Protein AF-A0A1I3Y0Q1-F1 (afdb_monomer_lite)

Sequence (145 aa):
MHRPIALALLASLSVAPALAQSPPASPPGPPGATSAATAEAMRTLREAEDGLREVLKRLEEGAITPSAATSRLRQALNEVERAMLRLPADSRRGAAWQTAAKEVSEAMAMVREEGADLASARAAAGEALATLPSLAGADAGTGGS

Secondary structure (DSSP, 8-state):
---PPP------------------------TT---HHHHHHHHHHHHHHHHHHHHHHHHHTT-S-HHHHHHHHHHHHHHHHHHHHHS-GGGGSSHHHHHHHHHHHHHHHHHHSTT--HHHHHHHHHHHHHHTHHHHHGGGS-S--

Radius of gyration: 27.87 Å; chains: 1; bounding box: 91×63×50 Å

Foldseek 3Di:
DDDDDDDDDDDDDDDDDDDPPDPPPPPPDPPPDPDPLQVVLVVQLVVLLVQLVVLLVCVVVVVDDLVVSLVSNLVSLVSNLVSLVSHDVVLCPDPLNVVLNVLSVVLNVLSPPDPRDSVVSSVSSVVSSVSSVVSVVVVVPPDDD

Structure (mmCIF, N/CA/C/O backbone):
data_AF-A0A1I3Y0Q1-F1
#
_entry.id   AF-A0A1I3Y0Q1-F1
#
loop_
_atom_site.group_PDB
_atom_site.id
_atom_site.type_symbol
_atom_site.label_atom_id
_atom_site.label_alt_id
_atom_site.label_comp_id
_atom_site.label_asym_id
_atom_site.label_entity_id
_atom_site.label_seq_id
_atom_site.pdbx_PDB_ins_code
_atom_site.Cartn_x
_atom_site.Cartn_y
_atom_site.Cartn_z
_atom_site.occupancy
_atom_site.B_iso_or_equiv
_atom_site.auth_seq_id
_atom_site.auth_comp_id
_atom_site.auth_asym_id
_atom_site.auth_atom_id
_atom_site.pdbx_PDB_model_num
ATOM 1 N N . MET A 1 1 ? 74.690 -41.833 -15.399 1.00 42.72 1 MET A N 1
ATOM 2 C CA . MET A 1 1 ? 74.209 -43.041 -16.113 1.00 42.72 1 MET A CA 1
ATOM 3 C C . MET A 1 1 ? 73.197 -43.760 -15.220 1.00 42.72 1 MET A C 1
ATOM 5 O O . MET A 1 1 ? 73.383 -43.689 -14.015 1.00 42.72 1 MET A O 1
ATOM 9 N N . HIS A 1 2 ? 72.183 -44.416 -15.816 1.00 39.72 2 HIS A N 1
ATOM 10 C CA . HIS A 1 2 ? 71.023 -45.139 -15.219 1.00 39.72 2 HIS A CA 1
ATOM 11 C C . HIS A 1 2 ? 69.789 -44.254 -14.927 1.00 39.72 2 HIS A C 1
ATOM 13 O O . HIS A 1 2 ? 69.728 -43.591 -13.904 1.00 39.72 2 HIS A O 1
ATOM 19 N N . ARG A 1 3 ? 68.936 -43.961 -15.924 1.00 41.81 3 ARG A N 1
ATOM 20 C CA . ARG A 1 3 ? 67.819 -44.739 -16.534 1.00 41.81 3 ARG A CA 1
ATOM 21 C C . ARG A 1 3 ? 66.600 -44.942 -15.602 1.00 41.81 3 ARG A C 1
ATOM 23 O O . ARG A 1 3 ? 66.741 -45.646 -14.608 1.00 41.81 3 ARG A O 1
ATOM 30 N N . PRO A 1 4 ? 65.419 -44.381 -15.949 1.00 49.50 4 PRO A N 1
ATOM 31 C CA . PRO A 1 4 ? 64.173 -44.547 -15.203 1.00 49.50 4 PRO A CA 1
ATOM 32 C C . PRO A 1 4 ? 63.454 -45.869 -15.515 1.00 49.50 4 PRO A C 1
ATOM 34 O O . PRO A 1 4 ? 63.545 -46.413 -16.617 1.00 49.50 4 PRO A O 1
ATOM 37 N N . ILE A 1 5 ? 62.734 -46.344 -14.498 1.00 52.44 5 ILE A N 1
ATOM 38 C CA . ILE A 1 5 ? 61.911 -47.554 -14.453 1.00 52.44 5 ILE A CA 1
ATOM 39 C C . ILE A 1 5 ? 60.679 -47.387 -15.347 1.00 52.44 5 ILE A C 1
ATOM 41 O O . ILE A 1 5 ? 59.936 -46.414 -15.233 1.00 52.44 5 ILE A O 1
ATOM 45 N N . ALA A 1 6 ? 60.471 -48.372 -16.216 1.00 46.69 6 ALA A N 1
ATOM 46 C CA . ALA A 1 6 ? 59.226 -48.599 -16.926 1.00 46.69 6 ALA A CA 1
ATOM 47 C C . ALA A 1 6 ? 58.226 -49.307 -16.003 1.00 46.69 6 ALA A C 1
ATOM 49 O O . ALA A 1 6 ? 58.581 -50.290 -15.354 1.00 46.69 6 ALA A O 1
ATOM 50 N N . LEU A 1 7 ? 56.969 -48.866 -16.006 1.00 44.00 7 LEU A N 1
ATOM 51 C CA . LEU A 1 7 ? 55.847 -49.721 -15.640 1.00 44.00 7 LEU A CA 1
ATOM 52 C C . LEU A 1 7 ? 54.603 -49.285 -16.412 1.00 44.00 7 LEU A C 1
ATOM 54 O O . LEU A 1 7 ? 54.133 -48.154 -16.319 1.00 44.00 7 LEU A O 1
ATOM 58 N N . ALA A 1 8 ? 54.156 -50.214 -17.247 1.00 44.81 8 ALA A N 1
ATOM 59 C CA . ALA A 1 8 ? 52.951 -50.173 -18.045 1.00 44.81 8 ALA A CA 1
ATOM 60 C C . ALA A 1 8 ? 51.706 -50.337 -17.167 1.00 44.81 8 ALA A C 1
ATOM 62 O O . ALA A 1 8 ? 51.760 -51.097 -16.205 1.00 44.81 8 ALA A O 1
ATOM 63 N N . LEU A 1 9 ? 50.569 -49.767 -17.579 1.00 44.62 9 LEU A N 1
ATOM 64 C CA . LEU A 1 9 ? 49.313 -50.521 -17.591 1.00 44.62 9 LEU A CA 1
ATOM 65 C C . LEU A 1 9 ? 48.245 -49.845 -18.460 1.00 44.62 9 LEU A C 1
ATOM 67 O O . LEU A 1 9 ? 47.938 -48.666 -18.310 1.00 44.62 9 LEU A O 1
ATOM 71 N N . LEU A 1 10 ? 47.696 -50.651 -19.367 1.00 42.31 10 LEU A N 1
ATOM 72 C CA . LEU A 1 10 ? 46.482 -50.422 -20.142 1.00 42.31 10 LEU A CA 1
ATOM 73 C C . LEU A 1 10 ? 45.234 -50.379 -19.248 1.00 42.31 10 LEU A C 1
ATOM 75 O O . LEU A 1 10 ? 45.146 -51.173 -18.317 1.00 42.31 10 LEU A O 1
ATOM 79 N N . ALA A 1 11 ? 44.241 -49.573 -19.633 1.00 46.16 11 ALA A N 1
ATOM 80 C CA . ALA A 1 11 ? 42.809 -49.924 -19.686 1.00 46.16 11 ALA A CA 1
ATOM 81 C C . ALA A 1 11 ? 42.018 -48.649 -20.044 1.00 46.16 11 ALA A C 1
ATOM 83 O O . ALA A 1 11 ? 42.019 -47.680 -19.298 1.00 46.16 11 ALA A O 1
ATOM 84 N N . SER A 1 12 ? 41.531 -48.514 -21.274 1.00 47.38 12 SER A N 1
ATOM 85 C CA . SER A 1 12 ? 40.211 -48.984 -21.726 1.00 47.38 12 SER A CA 1
ATOM 86 C C . SER A 1 12 ? 39.081 -47.969 -21.497 1.00 47.38 12 SER A C 1
ATOM 88 O O . SER A 1 12 ? 38.576 -47.808 -20.396 1.00 47.38 12 SER A O 1
ATOM 90 N N . LEU A 1 13 ? 38.625 -47.420 -22.628 1.00 44.66 13 LEU A N 1
ATOM 91 C CA . LEU A 1 13 ? 37.225 -47.447 -23.065 1.00 44.66 13 LEU A CA 1
ATOM 92 C C . LE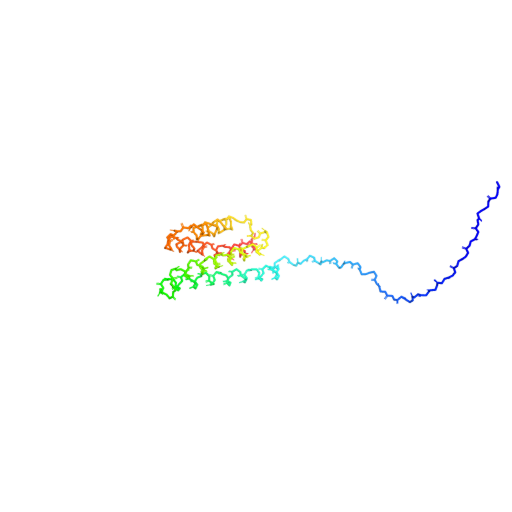U A 1 13 ? 36.195 -46.565 -22.321 1.00 44.66 13 LEU A C 1
ATOM 94 O O . LEU A 1 13 ? 35.595 -46.983 -21.336 1.00 44.66 13 LEU A O 1
ATOM 98 N N . SER A 1 14 ? 35.827 -45.432 -22.933 1.00 43.75 14 SER A N 1
ATOM 99 C CA . SER A 1 14 ? 34.412 -45.134 -23.225 1.00 43.75 14 SER A CA 1
ATOM 100 C C . SER A 1 14 ? 34.227 -44.014 -24.257 1.00 43.75 14 SER A C 1
ATOM 102 O O . SER A 1 14 ? 34.698 -42.894 -24.097 1.00 43.75 14 SER A O 1
ATOM 104 N N . VAL A 1 15 ? 33.561 -44.417 -25.340 1.00 47.41 15 VAL A N 1
ATOM 105 C CA . VAL A 1 15 ? 32.607 -43.726 -26.225 1.00 47.41 15 VAL A CA 1
ATOM 106 C C . VAL A 1 15 ? 32.288 -42.239 -25.93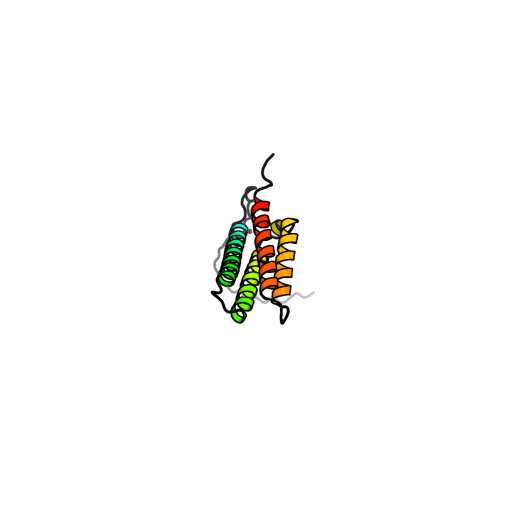9 1.00 47.41 15 VAL A C 1
ATOM 108 O O . VAL A 1 15 ? 31.900 -41.860 -24.841 1.00 47.41 15 VAL A O 1
ATOM 111 N N . ALA A 1 16 ? 32.407 -41.439 -27.011 1.00 41.69 16 ALA A N 1
ATOM 112 C CA . ALA A 1 16 ? 32.030 -40.025 -27.211 1.00 41.69 16 ALA A CA 1
ATOM 113 C C . ALA A 1 16 ? 30.486 -39.815 -27.273 1.00 41.69 16 ALA A C 1
ATOM 115 O O . ALA A 1 16 ? 29.769 -40.762 -26.962 1.00 41.69 16 ALA A O 1
ATOM 116 N N . PRO A 1 17 ? 29.899 -38.709 -27.802 1.00 53.09 17 PRO A N 1
ATOM 117 C CA . PRO A 1 17 ? 30.348 -37.325 -28.055 1.00 53.09 17 PRO A CA 1
ATOM 118 C C . PRO A 1 17 ? 29.350 -36.273 -27.490 1.00 53.09 17 PRO A C 1
ATOM 120 O O . PRO A 1 17 ? 28.155 -36.527 -27.450 1.00 53.09 17 PRO A O 1
ATOM 123 N N . ALA A 1 18 ? 29.762 -35.048 -27.152 1.00 40.62 18 ALA A N 1
ATOM 124 C CA . ALA A 1 18 ? 28.820 -33.915 -27.135 1.00 40.62 18 ALA A CA 1
ATOM 125 C C . ALA A 1 18 ? 29.568 -32.586 -27.053 1.00 40.62 18 ALA A C 1
ATOM 127 O O . ALA A 1 18 ? 30.033 -32.187 -25.994 1.00 40.62 18 ALA A O 1
ATOM 128 N N . LEU A 1 19 ? 29.695 -31.957 -28.220 1.00 42.12 19 LEU A N 1
ATOM 129 C CA . LEU A 1 19 ? 29.692 -30.516 -28.452 1.00 42.12 19 LEU A CA 1
ATOM 130 C C . LEU A 1 19 ? 30.151 -29.651 -27.271 1.00 42.12 19 LEU A C 1
ATOM 132 O O . LEU A 1 19 ? 29.403 -29.400 -26.328 1.00 42.12 19 LEU A O 1
ATOM 136 N N . ALA A 1 20 ? 31.348 -29.088 -27.426 1.00 46.25 20 ALA A N 1
ATOM 137 C CA . ALA A 1 20 ? 31.697 -27.801 -26.851 1.00 46.25 20 ALA A CA 1
ATOM 138 C C . ALA A 1 20 ? 30.615 -26.775 -27.235 1.00 46.25 20 ALA A C 1
ATOM 140 O O . ALA A 1 20 ? 30.681 -26.124 -28.276 1.00 46.25 20 ALA A O 1
ATOM 141 N N . GLN A 1 21 ? 29.570 -26.685 -26.418 1.00 45.00 21 GLN A N 1
ATOM 142 C CA . GLN A 1 21 ? 28.577 -25.636 -26.487 1.00 45.00 21 GLN A CA 1
ATOM 143 C C . GLN A 1 21 ? 29.167 -24.468 -25.707 1.00 45.00 21 GLN A C 1
ATOM 145 O O . GLN A 1 21 ? 29.028 -24.367 -24.490 1.00 45.00 21 GLN A O 1
ATOM 150 N N . SER A 1 22 ? 29.899 -23.614 -26.425 1.00 48.47 22 SER A N 1
ATOM 151 C CA . SER A 1 22 ? 30.133 -22.239 -25.994 1.00 48.47 22 SER A CA 1
ATOM 152 C C . SER A 1 22 ? 28.808 -21.678 -25.464 1.00 48.47 22 SER A C 1
ATOM 154 O O . SER A 1 22 ? 27.781 -21.901 -26.118 1.00 48.47 22 SER A O 1
ATOM 156 N N . PRO A 1 23 ? 28.783 -20.991 -24.304 1.00 54.75 23 PRO A N 1
ATOM 157 C CA . PRO A 1 23 ? 27.554 -20.366 -23.832 1.00 54.75 23 PRO A CA 1
ATOM 158 C C . P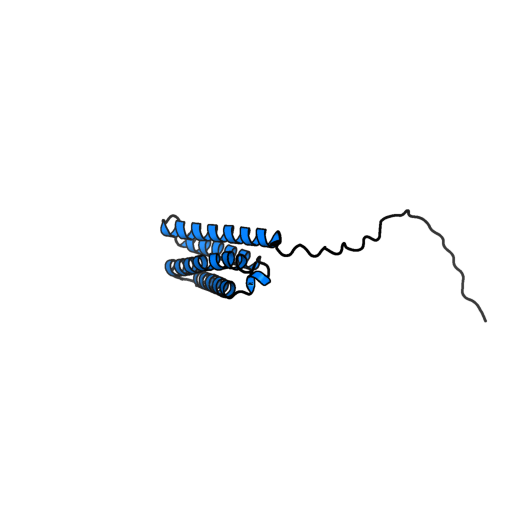RO A 1 23 ? 27.020 -19.489 -24.969 1.00 54.75 23 PRO A C 1
ATOM 160 O O . PRO A 1 23 ? 27.821 -18.769 -25.579 1.00 54.75 23 PRO A O 1
ATOM 163 N N . PRO A 1 24 ? 25.724 -19.562 -25.328 1.00 47.00 24 PRO A N 1
ATOM 164 C CA . PRO A 1 24 ? 25.205 -18.659 -26.332 1.00 47.00 24 PRO A CA 1
ATOM 165 C C . PRO A 1 24 ? 25.434 -17.250 -25.796 1.00 47.00 24 PRO A C 1
ATOM 167 O O . PRO A 1 24 ? 24.948 -16.895 -24.723 1.00 47.00 24 PRO A O 1
ATOM 170 N N . ALA A 1 25 ? 26.234 -16.472 -26.524 1.00 50.53 25 ALA A N 1
ATOM 171 C CA . ALA A 1 25 ? 26.247 -15.035 -26.372 1.00 50.53 25 ALA A CA 1
ATOM 172 C C . ALA A 1 25 ? 24.790 -14.593 -26.521 1.00 50.53 25 ALA A C 1
ATOM 174 O O . ALA A 1 25 ? 24.222 -14.691 -27.610 1.00 50.53 25 ALA A O 1
ATOM 175 N N . SER A 1 26 ? 24.163 -14.217 -25.405 1.00 50.50 26 SER A N 1
ATOM 176 C CA . SER A 1 26 ? 22.819 -13.661 -25.422 1.00 50.50 26 SER A CA 1
ATOM 177 C C . SER A 1 26 ? 22.822 -12.514 -26.431 1.00 50.50 26 SER A C 1
ATOM 179 O O . SER A 1 26 ? 23.666 -11.619 -26.308 1.00 50.50 26 SER A O 1
ATOM 181 N N . PRO A 1 27 ? 21.950 -12.534 -27.453 1.00 54.50 27 PRO A N 1
ATOM 182 C CA . PRO A 1 27 ? 21.869 -11.417 -28.373 1.00 54.50 27 PRO A CA 1
ATOM 183 C C . PRO A 1 27 ? 21.512 -10.157 -27.572 1.00 54.50 27 PRO A C 1
ATOM 185 O O . PRO A 1 27 ? 20.734 -10.250 -26.615 1.00 54.50 27 PRO A O 1
ATOM 188 N N . PRO A 1 28 ? 22.056 -8.981 -27.927 1.00 49.97 28 PRO A N 1
ATOM 189 C CA . PRO A 1 28 ? 21.555 -7.731 -27.381 1.00 49.97 28 PRO A CA 1
ATOM 190 C C . PRO A 1 28 ? 20.076 -7.641 -27.769 1.00 49.97 28 PRO A C 1
ATOM 192 O O . PRO A 1 28 ? 19.735 -7.585 -28.950 1.00 49.97 28 PRO A O 1
ATOM 195 N N . GLY A 1 29 ? 19.190 -7.738 -26.776 1.00 46.88 29 GLY A N 1
ATOM 196 C CA . GLY A 1 29 ? 17.753 -7.613 -26.992 1.00 46.88 29 GLY A CA 1
ATOM 197 C C . GLY A 1 29 ? 17.421 -6.249 -27.611 1.00 46.88 29 GLY A C 1
ATOM 198 O O . GLY A 1 29 ? 18.156 -5.284 -27.386 1.00 46.88 29 GLY A O 1
ATOM 199 N N . PRO A 1 30 ? 16.338 -6.148 -28.401 1.00 45.78 30 PRO A N 1
ATOM 200 C CA . PRO A 1 30 ? 15.934 -4.886 -29.004 1.00 45.78 30 PRO A CA 1
ATOM 201 C C . PRO A 1 30 ? 15.699 -3.817 -27.919 1.00 45.78 30 PRO A C 1
ATOM 203 O O . PRO A 1 30 ? 15.137 -4.132 -26.862 1.00 45.78 30 PRO A O 1
ATOM 206 N N . PRO A 1 31 ? 16.104 -2.556 -28.160 1.00 45.50 31 PRO A N 1
ATOM 207 C CA . PRO A 1 31 ? 15.831 -1.456 -27.245 1.00 45.50 31 PRO A CA 1
ATOM 208 C C . PRO A 1 31 ? 14.314 -1.244 -27.194 1.00 45.50 31 PRO A C 1
ATOM 210 O O . PRO A 1 31 ? 13.710 -0.816 -28.173 1.00 45.50 31 PRO A O 1
ATOM 213 N N . GLY A 1 32 ? 13.689 -1.618 -26.077 1.00 49.12 32 GLY A N 1
ATOM 214 C CA . GLY A 1 32 ? 12.243 -1.472 -25.869 1.00 49.12 32 GLY A CA 1
ATOM 215 C C . GLY A 1 32 ? 11.541 -2.671 -25.229 1.00 49.12 32 GLY A C 1
ATOM 216 O O . GLY A 1 32 ? 10.367 -2.568 -24.891 1.00 49.12 32 GLY A O 1
ATOM 217 N N . ALA A 1 33 ? 12.220 -3.803 -25.018 1.00 47.59 33 ALA A N 1
ATOM 218 C CA . ALA A 1 33 ? 11.635 -4.905 -24.261 1.00 47.59 33 ALA A CA 1
ATOM 219 C C . ALA A 1 33 ? 11.807 -4.660 -22.755 1.00 47.59 33 ALA A C 1
ATOM 221 O O . ALA A 1 33 ? 12.835 -5.016 -22.176 1.00 47.59 33 ALA A O 1
ATOM 222 N N . THR A 1 34 ? 10.792 -4.086 -22.105 1.00 57.69 34 THR A N 1
ATOM 223 C CA . THR A 1 34 ? 10.588 -4.282 -20.664 1.00 57.69 34 THR A CA 1
ATOM 224 C C . THR A 1 34 ? 10.701 -5.786 -20.411 1.00 57.69 34 THR A C 1
ATOM 226 O O . THR A 1 34 ? 9.879 -6.563 -20.898 1.00 57.69 34 THR A O 1
ATOM 229 N N . SER A 1 35 ? 11.787 -6.216 -19.760 1.00 67.56 35 SER A N 1
ATOM 230 C CA . SER A 1 35 ? 12.089 -7.641 -19.586 1.00 67.56 35 SER A CA 1
ATOM 231 C C . SER A 1 35 ? 10.893 -8.347 -18.944 1.00 67.56 35 SER A C 1
ATOM 233 O O . SER A 1 35 ? 10.208 -7.749 -18.113 1.00 67.56 35 SER A O 1
ATOM 235 N N . ALA A 1 36 ? 10.631 -9.611 -19.290 1.00 75.38 36 ALA A N 1
ATOM 236 C CA . ALA A 1 36 ? 9.522 -10.376 -18.705 1.00 75.38 36 ALA A CA 1
ATOM 237 C C . ALA A 1 36 ? 9.545 -10.336 -17.161 1.00 75.38 36 ALA A C 1
ATOM 239 O O . ALA A 1 36 ? 8.499 -10.238 -16.525 1.00 75.38 36 ALA A O 1
ATOM 240 N N . ALA A 1 37 ? 10.746 -10.288 -16.572 1.00 74.50 37 ALA A N 1
ATOM 241 C CA . ALA A 1 37 ? 10.955 -10.091 -15.139 1.00 74.50 37 ALA A CA 1
ATOM 242 C C . ALA A 1 37 ? 10.441 -8.731 -14.626 1.00 74.50 37 ALA A C 1
ATOM 244 O O . ALA A 1 37 ? 9.840 -8.655 -13.559 1.00 74.50 37 ALA A O 1
ATOM 245 N N . THR A 1 38 ? 10.634 -7.654 -15.389 1.00 78.00 38 THR A N 1
ATOM 246 C CA . THR A 1 38 ? 10.124 -6.319 -15.054 1.00 78.00 38 THR A CA 1
ATOM 247 C C . THR A 1 38 ? 8.602 -6.269 -15.167 1.00 78.00 38 THR A C 1
ATOM 249 O O . THR A 1 38 ? 7.944 -5.716 -14.290 1.00 78.00 38 THR A O 1
ATOM 252 N N . ALA A 1 39 ? 8.022 -6.887 -16.201 1.00 81.19 39 ALA A N 1
ATOM 253 C CA . ALA A 1 39 ? 6.569 -6.973 -16.354 1.00 81.19 39 ALA A CA 1
ATOM 254 C C . ALA A 1 39 ? 5.917 -7.767 -15.206 1.00 81.19 39 ALA A C 1
ATOM 256 O O . ALA A 1 39 ? 4.896 -7.344 -14.662 1.00 81.19 39 ALA A O 1
ATOM 257 N N . GLU A 1 40 ? 6.530 -8.877 -14.788 1.00 83.88 40 GLU A N 1
ATOM 258 C CA . GLU A 1 40 ? 6.083 -9.672 -13.641 1.00 83.88 40 GLU A CA 1
ATOM 259 C C . GLU A 1 40 ? 6.237 -8.917 -12.310 1.00 83.88 40 GLU A C 1
ATOM 261 O O . GLU A 1 40 ? 5.325 -8.935 -11.480 1.00 83.88 40 GLU A O 1
ATOM 266 N N . ALA A 1 41 ? 7.337 -8.183 -12.117 1.00 84.44 41 ALA A N 1
ATOM 267 C CA . ALA A 1 41 ? 7.533 -7.339 -10.938 1.00 84.44 41 ALA A CA 1
ATOM 268 C C . ALA A 1 41 ? 6.488 -6.210 -10.864 1.00 84.44 41 ALA A C 1
ATOM 270 O O . ALA A 1 41 ? 5.882 -5.997 -9.817 1.00 84.44 41 ALA A O 1
ATOM 271 N N . MET A 1 42 ? 6.200 -5.550 -11.990 1.00 83.50 42 MET A N 1
ATOM 272 C CA . MET A 1 42 ? 5.154 -4.526 -12.102 1.00 83.50 42 MET A CA 1
ATOM 273 C C . MET A 1 42 ? 3.743 -5.081 -11.893 1.00 83.50 42 MET A C 1
ATOM 275 O O . MET A 1 42 ? 2.851 -4.364 -11.436 1.00 83.50 42 MET A O 1
ATOM 279 N N . ARG A 1 43 ? 3.506 -6.344 -12.257 1.00 87.25 43 ARG A N 1
ATOM 280 C CA . ARG A 1 43 ? 2.254 -7.037 -11.948 1.00 87.25 43 ARG A CA 1
ATOM 281 C C . ARG A 1 43 ? 2.151 -7.332 -10.453 1.00 87.25 43 ARG A C 1
ATOM 283 O O . ARG A 1 43 ? 1.139 -6.992 -9.856 1.00 87.25 43 ARG A O 1
ATOM 290 N N . THR A 1 44 ? 3.208 -7.890 -9.866 1.00 87.88 44 THR A N 1
ATOM 291 C CA . THR A 1 44 ? 3.277 -8.184 -8.425 1.00 87.88 44 THR A CA 1
ATOM 292 C C . THR A 1 44 ? 3.031 -6.917 -7.604 1.00 87.88 44 THR A C 1
ATOM 294 O O . THR A 1 44 ? 2.314 -6.951 -6.610 1.00 87.88 44 THR A O 1
ATOM 297 N N . LEU A 1 45 ? 3.599 -5.783 -8.030 1.00 88.94 45 LEU A N 1
ATOM 298 C CA . LEU A 1 45 ? 3.399 -4.496 -7.368 1.00 88.94 45 LEU A CA 1
ATOM 299 C C . LEU A 1 45 ? 1.937 -4.050 -7.418 1.00 88.94 45 LEU A C 1
ATOM 301 O O . LEU A 1 45 ? 1.381 -3.712 -6.380 1.00 88.94 45 LEU A O 1
ATOM 305 N N . ARG A 1 46 ? 1.287 -4.147 -8.581 1.00 89.50 46 ARG A N 1
ATOM 306 C CA . ARG A 1 46 ? -0.146 -3.843 -8.717 1.00 89.50 46 ARG A CA 1
ATOM 307 C C . ARG A 1 46 ? -1.035 -4.751 -7.870 1.00 89.50 46 ARG A C 1
ATOM 309 O O . ARG A 1 46 ? -2.005 -4.280 -7.292 1.00 89.50 46 ARG A O 1
ATOM 316 N N . GLU A 1 47 ? -0.710 -6.038 -7.781 1.00 90.94 47 GLU A N 1
ATOM 317 C CA . GLU A 1 47 ? -1.439 -6.985 -6.928 1.00 90.94 47 GLU A CA 1
ATOM 318 C C . GLU A 1 47 ? -1.288 -6.620 -5.437 1.00 90.94 47 GLU A C 1
ATOM 320 O O . GLU A 1 47 ? -2.268 -6.645 -4.693 1.00 90.94 47 GLU A O 1
ATOM 325 N N . ALA A 1 48 ? -0.094 -6.202 -5.006 1.00 91.62 48 ALA A N 1
ATOM 326 C CA . ALA A 1 48 ? 0.141 -5.739 -3.639 1.00 91.62 48 ALA A CA 1
ATOM 327 C C . ALA A 1 48 ? -0.549 -4.393 -3.331 1.00 91.62 48 ALA A C 1
ATOM 329 O O . ALA A 1 48 ? -1.106 -4.217 -2.246 1.00 91.62 48 ALA A O 1
ATOM 330 N N . GLU A 1 49 ? -0.547 -3.457 -4.285 1.00 92.00 49 GLU A N 1
ATOM 331 C CA . GLU A 1 49 ? -1.277 -2.183 -4.206 1.00 92.00 49 GLU A CA 1
ATOM 332 C C . GLU A 1 49 ? -2.784 -2.405 -4.034 1.00 92.00 49 GLU A C 1
ATOM 334 O O . GLU A 1 49 ? -3.408 -1.799 -3.160 1.00 92.00 49 GLU A O 1
ATOM 339 N N . ASP A 1 50 ? -3.367 -3.295 -4.841 1.00 92.62 50 ASP A N 1
ATOM 340 C CA . ASP A 1 50 ? -4.786 -3.642 -4.764 1.00 92.62 50 ASP A CA 1
ATOM 341 C C . ASP A 1 50 ? -5.129 -4.276 -3.408 1.00 92.62 50 ASP A C 1
ATOM 343 O O . ASP A 1 50 ? -6.087 -3.868 -2.747 1.00 92.62 50 ASP A O 1
ATOM 347 N N . GLY A 1 51 ? -4.270 -5.178 -2.921 1.00 92.94 51 GLY A N 1
ATOM 348 C CA . GLY A 1 51 ? -4.390 -5.763 -1.587 1.00 92.94 51 GLY A CA 1
ATOM 349 C C . GLY A 1 51 ? -4.371 -4.716 -0.467 1.00 92.94 51 GLY A C 1
ATOM 350 O O . GLY A 1 51 ? -5.208 -4.761 0.439 1.00 92.94 51 GLY A O 1
ATOM 351 N N . LEU A 1 52 ? -3.462 -3.737 -0.533 1.00 93.44 52 LEU A N 1
ATOM 352 C CA . LEU A 1 52 ? -3.416 -2.628 0.424 1.00 93.44 52 LEU A CA 1
ATOM 353 C C . LEU A 1 52 ? -4.686 -1.773 0.361 1.00 93.44 52 LEU A C 1
ATOM 355 O O . LEU A 1 52 ? -5.256 -1.435 1.401 1.00 93.44 52 LEU A O 1
ATOM 359 N N . ARG A 1 53 ? -5.169 -1.469 -0.846 1.00 94.19 53 ARG A N 1
ATOM 360 C CA . ARG A 1 53 ? -6.394 -0.694 -1.061 1.00 94.19 53 ARG A CA 1
ATOM 361 C C . ARG A 1 53 ? -7.625 -1.381 -0.478 1.00 94.19 53 ARG A C 1
ATOM 363 O O . ARG A 1 53 ? -8.425 -0.729 0.190 1.00 94.19 53 ARG A O 1
ATOM 370 N N . GLU A 1 54 ? -7.761 -2.684 -0.690 1.00 94.38 54 GLU A N 1
ATOM 371 C CA . GLU A 1 54 ? -8.863 -3.484 -0.151 1.00 94.38 54 GLU A CA 1
ATOM 372 C C . GLU A 1 54 ? -8.829 -3.519 1.386 1.00 94.38 54 GLU A C 1
ATOM 374 O O . GLU A 1 54 ? -9.867 -3.394 2.038 1.00 94.38 54 GLU A O 1
ATOM 379 N N . VAL A 1 55 ? -7.642 -3.624 1.997 1.00 93.50 55 VAL A N 1
ATOM 380 C CA . VAL A 1 55 ? -7.499 -3.542 3.461 1.00 93.50 55 VAL A CA 1
ATOM 381 C C . VAL A 1 55 ? -7.942 -2.176 3.986 1.00 93.50 55 VAL A C 1
ATOM 383 O O . VAL A 1 55 ? -8.705 -2.119 4.953 1.00 93.50 55 VAL A O 1
ATOM 386 N N . LEU A 1 56 ? -7.505 -1.086 3.348 1.00 93.00 56 LEU A N 1
ATOM 387 C CA . LEU A 1 56 ? -7.899 0.274 3.724 1.00 93.00 56 LEU A CA 1
ATOM 388 C C . LEU A 1 56 ? -9.408 0.485 3.583 1.00 93.00 56 LEU A C 1
ATOM 390 O O . LEU A 1 56 ? -10.033 1.021 4.500 1.00 93.00 56 LEU A O 1
ATOM 394 N N . LYS A 1 57 ? -10.004 0.008 2.489 1.00 93.94 57 LYS A N 1
ATOM 395 C CA . LYS A 1 57 ? -11.446 0.093 2.251 1.00 93.94 57 LYS A CA 1
ATOM 396 C C . LYS A 1 57 ? -12.237 -0.662 3.320 1.00 93.94 57 LYS A C 1
ATOM 398 O O . LYS A 1 57 ? -13.100 -0.077 3.969 1.00 93.94 57 LYS A O 1
ATOM 403 N N . ARG A 1 58 ? -11.884 -1.922 3.596 1.00 92.88 58 ARG A N 1
ATOM 404 C CA . ARG A 1 58 ? -12.547 -2.723 4.642 1.00 92.88 58 ARG A CA 1
ATOM 405 C C . ARG A 1 58 ? -12.425 -2.099 6.025 1.00 92.88 58 ARG A C 1
ATOM 407 O O . ARG A 1 58 ? -13.308 -2.287 6.860 1.00 92.88 58 ARG A O 1
ATOM 414 N N . LEU A 1 59 ? -11.339 -1.370 6.274 1.00 90.50 59 LEU A N 1
ATOM 415 C CA . LEU A 1 59 ? -11.172 -0.603 7.499 1.00 90.50 59 LEU A CA 1
ATOM 416 C C . LEU A 1 59 ? -12.122 0.611 7.568 1.00 90.50 59 LEU A C 1
ATOM 418 O O . LEU A 1 59 ? -12.589 0.918 8.657 1.00 90.50 59 LEU A O 1
ATOM 422 N N . GLU A 1 60 ? -12.440 1.282 6.451 1.00 89.88 60 GLU A N 1
ATOM 423 C CA . GLU A 1 60 ? -13.446 2.379 6.417 1.00 89.88 60 GLU A CA 1
ATOM 424 C C . GLU A 1 60 ? -14.842 1.851 6.655 1.00 89.88 60 GLU A C 1
ATOM 426 O O . GLU A 1 60 ? -15.622 2.436 7.397 1.00 89.88 60 GLU A O 1
ATOM 431 N N . GLU A 1 61 ? -15.137 0.718 6.029 1.00 91.81 61 GLU A N 1
ATOM 432 C CA . GLU A 1 61 ? -16.425 0.045 6.128 1.00 91.81 61 GLU A CA 1
ATOM 433 C C . GLU A 1 61 ? -16.642 -0.581 7.518 1.00 91.81 61 GLU A C 1
ATOM 435 O O . GLU A 1 61 ? -17.721 -1.097 7.796 1.00 91.81 61 GLU A O 1
ATOM 440 N N . GLY A 1 62 ? -15.626 -0.577 8.393 1.00 88.69 62 GLY A N 1
ATOM 441 C CA . GLY A 1 62 ? -15.679 -1.235 9.700 1.00 88.69 62 GLY A CA 1
ATOM 442 C C . GLY A 1 62 ? -15.796 -2.762 9.603 1.00 88.69 62 GLY A C 1
ATOM 443 O O . GLY A 1 62 ? -16.168 -3.421 10.571 1.00 88.69 62 GLY A O 1
ATOM 444 N N . ALA A 1 63 ? -15.471 -3.342 8.444 1.00 91.31 63 ALA A N 1
ATOM 445 C CA . ALA A 1 63 ? -15.588 -4.772 8.160 1.00 91.31 63 ALA A CA 1
ATOM 446 C C . ALA A 1 63 ? -14.481 -5.617 8.822 1.00 91.31 63 ALA A C 1
ATOM 448 O O . ALA A 1 63 ? -14.512 -6.849 8.770 1.00 91.31 63 ALA A O 1
ATOM 449 N N . ILE A 1 64 ? -13.480 -4.971 9.426 1.00 90.12 64 ILE A N 1
ATOM 450 C CA . ILE A 1 64 ? -12.392 -5.606 10.171 1.00 90.12 64 ILE A CA 1
ATOM 451 C C . ILE A 1 64 ? -12.242 -4.969 11.549 1.00 90.12 64 ILE A C 1
ATOM 453 O O . ILE A 1 64 ? -12.309 -3.753 11.703 1.00 90.12 64 ILE A O 1
ATOM 457 N N . THR A 1 65 ? -12.013 -5.806 12.560 1.00 86.44 65 THR A N 1
ATOM 458 C CA . THR A 1 65 ? -11.756 -5.337 13.925 1.00 86.44 65 THR A CA 1
ATOM 459 C C . THR A 1 65 ? -10.405 -4.618 13.999 1.00 86.44 65 THR A C 1
ATOM 461 O O . THR A 1 65 ? -9.493 -4.973 13.249 1.00 86.44 65 THR A O 1
ATOM 464 N N . PRO A 1 66 ? -10.217 -3.660 14.923 1.00 79.31 66 PRO A N 1
ATOM 465 C CA . PRO A 1 66 ? -8.974 -2.891 15.026 1.00 79.31 66 PRO A CA 1
ATOM 466 C C . PRO A 1 66 ? -7.732 -3.774 15.234 1.00 79.31 66 PRO A C 1
ATOM 468 O O . PRO A 1 66 ? -6.715 -3.574 14.576 1.00 79.31 66 PRO A O 1
ATOM 471 N N . SER A 1 67 ? -7.824 -4.829 16.052 1.00 79.12 67 SER A N 1
ATOM 472 C CA . SER A 1 67 ? -6.712 -5.774 16.255 1.00 79.12 67 SER A CA 1
ATOM 473 C C . SER A 1 67 ? -6.354 -6.565 14.987 1.00 79.12 67 SER A C 1
ATOM 475 O O . SER A 1 67 ? -5.180 -6.834 14.723 1.00 79.12 67 SER A O 1
ATOM 477 N N . ALA A 1 68 ? -7.351 -6.928 14.172 1.00 87.81 68 ALA A N 1
ATOM 478 C CA . ALA A 1 68 ? -7.117 -7.581 12.886 1.00 87.81 68 ALA A CA 1
ATOM 479 C C . ALA A 1 68 ? -6.632 -6.584 11.821 1.00 87.81 68 ALA A C 1
ATOM 481 O O . ALA A 1 68 ? -5.843 -6.957 10.952 1.00 87.81 68 ALA A O 1
ATOM 482 N N . ALA A 1 69 ? -7.072 -5.327 11.900 1.00 87.50 69 ALA A N 1
ATOM 483 C CA . ALA A 1 69 ? -6.732 -4.268 10.964 1.00 87.50 69 ALA A CA 1
ATOM 484 C C . ALA A 1 69 ? -5.242 -3.944 10.981 1.00 87.50 69 ALA A C 1
ATOM 486 O O . ALA A 1 69 ? -4.628 -3.967 9.921 1.00 87.50 69 ALA A O 1
ATOM 487 N N . THR A 1 70 ? -4.635 -3.751 12.155 1.00 88.00 70 THR A N 1
ATOM 488 C CA . THR A 1 70 ? -3.187 -3.495 12.253 1.00 88.00 70 THR A CA 1
ATOM 489 C C . THR A 1 70 ? -2.379 -4.642 11.646 1.00 88.00 70 THR A C 1
ATOM 491 O O . THR A 1 70 ? -1.451 -4.418 10.873 1.00 88.00 70 THR A O 1
ATOM 494 N N . SER A 1 71 ? -2.776 -5.891 11.916 1.00 90.06 71 SER A N 1
ATOM 495 C CA . SER A 1 71 ? -2.110 -7.075 11.355 1.00 90.06 71 SER A CA 1
ATOM 496 C C . SER A 1 71 ? -2.248 -7.158 9.830 1.00 90.06 71 SER A C 1
ATOM 498 O O . SER A 1 71 ? -1.260 -7.405 9.137 1.00 90.06 71 SER A O 1
ATOM 500 N N . ARG A 1 72 ? -3.457 -6.916 9.301 1.00 91.81 72 ARG A N 1
ATOM 501 C CA . ARG A 1 72 ? -3.755 -6.889 7.858 1.00 91.81 72 ARG A CA 1
ATOM 502 C C . ARG A 1 72 ? -2.998 -5.766 7.152 1.00 91.81 72 ARG A C 1
ATOM 504 O O . ARG A 1 72 ? -2.411 -6.001 6.102 1.00 91.81 72 ARG A O 1
ATOM 511 N N . LEU A 1 73 ? -2.977 -4.578 7.749 1.00 91.50 73 LEU A N 1
ATOM 512 C CA . LEU A 1 73 ? -2.292 -3.403 7.222 1.00 91.50 73 LEU A CA 1
ATOM 513 C C . LEU A 1 73 ? -0.783 -3.635 7.169 1.00 91.50 73 LEU A C 1
ATOM 515 O O . LEU A 1 73 ? -0.156 -3.416 6.136 1.00 91.50 73 LEU A O 1
ATOM 519 N N . ARG A 1 74 ? -0.215 -4.187 8.247 1.00 91.50 74 ARG A N 1
ATOM 520 C CA . ARG A 1 74 ? 1.195 -4.584 8.296 1.00 91.50 74 ARG A CA 1
ATOM 521 C C . ARG A 1 74 ? 1.532 -5.582 7.197 1.00 91.50 74 ARG A C 1
ATOM 523 O O . ARG A 1 74 ? 2.579 -5.463 6.568 1.00 91.50 74 ARG A O 1
ATOM 530 N N . GLN A 1 75 ? 0.684 -6.587 6.993 1.00 93.44 75 GLN A N 1
ATOM 531 C CA . GLN A 1 75 ? 0.901 -7.595 5.961 1.00 93.44 75 GLN A CA 1
ATOM 532 C C . GLN A 1 75 ? 0.885 -6.965 4.566 1.00 93.44 75 GLN A C 1
ATOM 534 O O . GLN A 1 75 ? 1.842 -7.157 3.824 1.00 93.44 75 GLN A O 1
ATOM 539 N N . ALA A 1 76 ? -0.135 -6.166 4.246 1.00 93.94 76 ALA A N 1
ATOM 540 C CA . ALA A 1 76 ? -0.259 -5.523 2.942 1.00 93.94 76 ALA A CA 1
ATOM 541 C C . ALA A 1 76 ? 0.913 -4.572 2.637 1.00 93.94 76 ALA A C 1
ATOM 543 O O . ALA A 1 76 ? 1.489 -4.640 1.555 1.00 93.94 76 ALA A O 1
ATOM 544 N N . LEU A 1 77 ? 1.343 -3.756 3.607 1.00 93.19 77 LEU A N 1
ATOM 545 C CA . LEU A 1 77 ? 2.516 -2.886 3.444 1.00 93.19 77 LEU A CA 1
ATOM 546 C C . LEU A 1 77 ? 3.811 -3.680 3.203 1.00 93.19 77 LEU A C 1
ATOM 548 O O . LEU A 1 77 ? 4.622 -3.287 2.369 1.00 93.19 77 LEU A O 1
ATOM 552 N N . ASN A 1 78 ? 3.994 -4.824 3.875 1.00 94.12 78 ASN A N 1
ATOM 553 C CA . ASN A 1 78 ? 5.139 -5.702 3.608 1.00 94.12 78 ASN A CA 1
ATOM 554 C C . ASN A 1 78 ? 5.089 -6.310 2.198 1.00 94.12 78 ASN A C 1
ATOM 556 O O . ASN A 1 78 ? 6.137 -6.519 1.589 1.00 94.12 78 ASN A O 1
ATOM 560 N N . GLU A 1 79 ? 3.903 -6.634 1.677 1.00 94.31 79 GLU A N 1
ATOM 561 C CA . GLU A 1 79 ? 3.774 -7.136 0.303 1.00 94.31 79 GLU A CA 1
ATOM 562 C C . GLU A 1 79 ? 4.119 -6.053 -0.719 1.00 94.31 79 GLU A C 1
ATOM 564 O O . GLU A 1 79 ? 4.866 -6.329 -1.659 1.00 94.31 79 GLU A O 1
ATOM 569 N N . VAL A 1 80 ? 3.669 -4.816 -0.484 1.00 92.50 80 VAL A N 1
ATOM 570 C CA . VAL A 1 80 ? 4.029 -3.652 -1.305 1.00 92.50 80 VAL A CA 1
ATOM 571 C C . VAL A 1 80 ? 5.539 -3.436 -1.296 1.00 92.50 80 VAL A C 1
ATOM 573 O O . VAL A 1 80 ? 6.145 -3.376 -2.363 1.00 92.50 80 VAL A O 1
ATOM 576 N N . GLU A 1 81 ? 6.179 -3.400 -0.123 1.00 92.06 81 GLU A N 1
ATOM 577 C CA . GLU A 1 81 ? 7.636 -3.238 -0.031 1.00 92.06 81 GLU A CA 1
ATOM 578 C C . GLU A 1 81 ? 8.374 -4.352 -0.790 1.00 92.06 81 GLU A C 1
ATOM 580 O O . GLU A 1 81 ? 9.264 -4.087 -1.601 1.00 92.06 81 GLU A O 1
ATOM 585 N N . ARG A 1 82 ? 7.985 -5.616 -0.584 1.00 91.12 82 ARG A N 1
ATOM 586 C CA . ARG A 1 82 ? 8.592 -6.756 -1.287 1.00 91.12 82 ARG A CA 1
ATOM 587 C C . ARG A 1 82 ? 8.429 -6.647 -2.797 1.00 91.12 82 ARG A C 1
ATOM 589 O O . ARG A 1 82 ? 9.363 -6.971 -3.531 1.00 91.12 82 ARG A O 1
ATOM 596 N N . ALA A 1 83 ? 7.271 -6.197 -3.267 1.00 90.00 83 ALA A N 1
ATOM 597 C CA . ALA A 1 83 ? 7.025 -5.990 -4.683 1.00 90.00 83 ALA A CA 1
ATOM 598 C C . ALA A 1 83 ? 7.856 -4.825 -5.245 1.00 90.00 83 ALA A C 1
ATOM 600 O O . ALA A 1 83 ? 8.446 -4.957 -6.317 1.00 90.00 83 ALA A O 1
ATOM 601 N N . MET A 1 84 ? 8.009 -3.733 -4.491 1.00 88.31 84 MET A N 1
ATOM 602 C CA . MET A 1 84 ? 8.901 -2.628 -4.851 1.00 88.31 84 MET A CA 1
ATOM 603 C C . MET A 1 84 ? 10.365 -3.072 -4.945 1.00 88.31 84 MET A C 1
ATOM 605 O O . MET A 1 84 ? 11.087 -2.639 -5.842 1.00 88.31 84 MET A O 1
ATOM 609 N N . LEU A 1 85 ? 10.819 -3.955 -4.052 1.00 87.81 85 LEU A N 1
ATOM 610 C CA . LEU A 1 85 ? 12.183 -4.496 -4.063 1.00 87.81 85 LEU A CA 1
ATOM 611 C C . LEU A 1 85 ? 12.433 -5.490 -5.205 1.00 87.81 85 LEU A C 1
ATOM 613 O O . LEU A 1 85 ? 13.584 -5.674 -5.605 1.00 87.81 85 LEU A O 1
ATOM 617 N N . ARG A 1 86 ? 11.374 -6.109 -5.744 1.00 86.75 86 ARG A N 1
ATOM 618 C CA . ARG A 1 86 ? 11.443 -6.977 -6.930 1.00 86.75 86 ARG A CA 1
ATOM 619 C C . ARG A 1 86 ? 11.666 -6.205 -8.227 1.00 86.75 86 ARG A C 1
ATOM 621 O O . ARG A 1 86 ? 12.088 -6.811 -9.210 1.00 86.75 86 ARG A O 1
ATOM 628 N N . LEU A 1 87 ? 11.412 -4.897 -8.244 1.00 83.19 87 LEU A N 1
ATOM 629 C CA . LEU A 1 87 ? 11.697 -4.075 -9.414 1.00 83.19 87 LEU A CA 1
ATOM 630 C C . LEU A 1 87 ? 13.209 -4.021 -9.703 1.00 83.19 87 LEU A C 1
ATOM 632 O O . LEU A 1 87 ? 14.039 -3.977 -8.779 1.00 83.19 87 LEU A O 1
ATOM 636 N N . PRO A 1 88 ? 13.598 -3.988 -10.990 1.00 80.06 88 PRO A N 1
ATOM 637 C CA . PRO A 1 88 ? 14.999 -3.869 -11.371 1.00 80.06 88 PRO A CA 1
ATOM 638 C C . PRO A 1 88 ? 15.602 -2.575 -10.814 1.00 80.06 88 PRO A C 1
ATOM 640 O O . PRO A 1 88 ? 14.912 -1.579 -10.609 1.00 80.06 88 PRO A O 1
ATOM 643 N N . ALA A 1 89 ? 16.908 -2.592 -10.537 1.00 79.12 89 ALA A N 1
ATOM 644 C CA . ALA A 1 89 ? 17.596 -1.471 -9.893 1.00 79.12 89 ALA A CA 1
ATOM 645 C C . ALA A 1 89 ? 17.475 -0.156 -10.684 1.00 79.12 89 ALA A C 1
ATOM 647 O O . ALA A 1 89 ? 17.423 0.909 -10.076 1.00 79.12 89 ALA A O 1
ATOM 648 N N . ASP A 1 90 ? 17.384 -0.222 -12.014 1.00 74.75 90 ASP A N 1
ATOM 649 C CA . ASP A 1 90 ? 17.192 0.952 -12.869 1.00 74.75 90 ASP A CA 1
ATOM 650 C C . ASP A 1 90 ? 15.851 1.659 -12.607 1.00 74.75 90 ASP A C 1
ATOM 652 O O . ASP A 1 90 ? 15.834 2.881 -12.467 1.00 74.75 90 ASP A O 1
ATOM 656 N N . SER A 1 91 ? 14.759 0.913 -12.387 1.00 74.56 91 SER A N 1
ATOM 657 C CA . SER A 1 91 ? 13.453 1.476 -11.992 1.00 74.56 91 SER A CA 1
ATOM 658 C C . SER A 1 91 ? 13.461 2.080 -10.581 1.00 74.56 91 SER A C 1
ATOM 660 O O . SER A 1 91 ? 12.561 2.837 -10.224 1.00 74.56 91 SER A O 1
ATOM 662 N N . ARG A 1 92 ? 14.486 1.778 -9.771 1.00 78.75 92 ARG A N 1
ATOM 663 C CA . ARG A 1 92 ? 14.634 2.254 -8.387 1.00 78.75 92 ARG A CA 1
ATOM 664 C C . ARG A 1 92 ? 15.490 3.518 -8.243 1.00 78.75 92 ARG A C 1
ATOM 666 O O . ARG A 1 92 ? 15.762 3.947 -7.128 1.00 78.75 92 ARG A O 1
ATOM 673 N N . ARG A 1 93 ? 15.943 4.134 -9.343 1.00 72.44 93 ARG A N 1
ATOM 674 C CA . ARG A 1 93 ? 16.808 5.334 -9.283 1.00 72.44 93 ARG A CA 1
ATOM 675 C C . ARG A 1 93 ? 16.054 6.667 -9.270 1.00 72.44 93 ARG A C 1
ATOM 677 O O . ARG A 1 93 ? 16.636 7.678 -8.886 1.00 72.44 93 ARG A O 1
ATOM 684 N N . GLY A 1 94 ? 14.785 6.689 -9.675 1.00 80.81 94 GLY A N 1
ATOM 685 C CA . GLY A 1 94 ? 14.007 7.925 -9.810 1.00 80.81 94 GLY A CA 1
ATOM 686 C C . GLY A 1 94 ? 13.595 8.553 -8.475 1.00 80.81 94 GLY A C 1
ATOM 687 O O . GLY A 1 94 ? 13.373 7.849 -7.491 1.00 80.81 94 GLY A O 1
ATOM 688 N N . ALA A 1 95 ? 13.419 9.880 -8.460 1.00 84.00 95 ALA A N 1
ATOM 689 C CA . ALA A 1 95 ? 12.889 10.606 -7.299 1.00 84.00 95 ALA A CA 1
ATOM 690 C C . ALA A 1 95 ? 11.513 10.068 -6.869 1.00 84.00 95 ALA A C 1
ATOM 692 O O . ALA A 1 95 ? 11.282 9.870 -5.683 1.00 84.00 95 ALA A O 1
ATOM 693 N 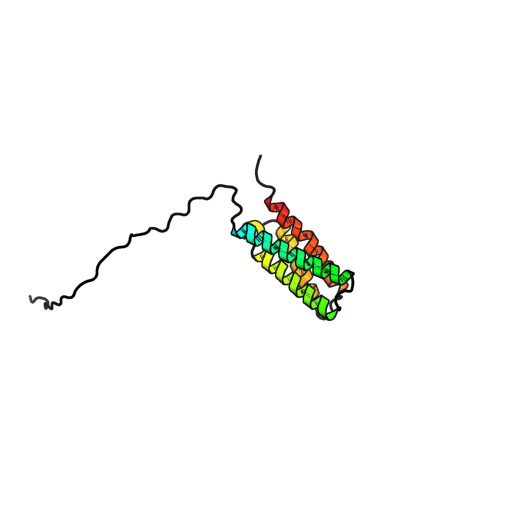N . ALA A 1 96 ? 10.654 9.718 -7.835 1.00 84.38 96 ALA A N 1
ATOM 694 C CA . ALA A 1 96 ? 9.367 9.073 -7.571 1.00 84.38 96 ALA A CA 1
ATOM 695 C C . ALA A 1 96 ? 9.514 7.768 -6.768 1.00 84.38 96 ALA A C 1
ATOM 697 O O . ALA A 1 96 ? 8.704 7.498 -5.885 1.00 84.38 96 ALA A O 1
ATOM 698 N N . TRP A 1 97 ? 10.570 6.984 -7.027 1.00 85.50 97 TRP A N 1
ATOM 699 C CA . TRP A 1 97 ? 10.833 5.762 -6.270 1.00 85.50 97 TRP A CA 1
ATOM 700 C C . TRP A 1 97 ? 11.348 6.026 -4.872 1.00 85.50 97 TRP A C 1
ATOM 702 O O . TRP A 1 97 ? 10.890 5.385 -3.932 1.00 85.50 97 TRP A O 1
ATOM 712 N N . GLN A 1 98 ? 12.241 6.999 -4.718 1.00 87.44 98 GLN A N 1
ATOM 713 C CA . GLN A 1 98 ? 12.727 7.391 -3.399 1.00 87.44 98 GLN A CA 1
ATOM 714 C C . GLN A 1 98 ? 11.582 7.905 -2.520 1.00 87.44 98 GLN A C 1
ATOM 716 O O . GLN A 1 98 ? 11.493 7.511 -1.361 1.00 87.44 98 GLN A O 1
ATOM 721 N N . THR A 1 99 ? 10.675 8.712 -3.082 1.00 90.06 99 THR A N 1
ATOM 722 C CA . THR A 1 99 ? 9.461 9.163 -2.393 1.00 90.06 99 THR A CA 1
ATOM 723 C C . THR A 1 99 ? 8.586 7.979 -2.006 1.00 90.06 99 THR A C 1
ATOM 725 O O . THR A 1 99 ? 8.328 7.793 -0.826 1.00 90.06 99 THR A O 1
ATOM 728 N N . ALA A 1 100 ? 8.197 7.124 -2.954 1.00 88.19 100 ALA A N 1
ATOM 729 C CA . ALA A 1 100 ? 7.329 5.992 -2.642 1.00 88.19 100 ALA A CA 1
ATOM 730 C C . ALA A 1 100 ? 7.941 5.040 -1.597 1.00 88.19 100 ALA A C 1
ATOM 732 O O . ALA A 1 100 ? 7.256 4.590 -0.683 1.00 88.19 100 ALA A O 1
ATOM 733 N N . ALA A 1 101 ? 9.247 4.766 -1.685 1.00 89.56 101 ALA A N 1
ATOM 734 C CA . ALA A 1 101 ? 9.941 3.914 -0.724 1.00 89.56 101 ALA A CA 1
ATOM 735 C C . ALA A 1 101 ? 9.981 4.544 0.675 1.00 89.56 101 ALA A C 1
ATOM 737 O O . ALA A 1 101 ? 9.824 3.832 1.669 1.00 89.56 101 ALA A O 1
ATOM 738 N N . LYS A 1 102 ? 10.161 5.868 0.754 1.00 92.19 102 LYS A N 1
ATOM 739 C CA . LYS A 1 102 ? 10.105 6.627 2.006 1.00 92.19 102 LYS A CA 1
ATOM 740 C C . LYS A 1 102 ? 8.716 6.521 2.642 1.00 92.19 102 LYS A C 1
ATOM 742 O O . LYS A 1 102 ? 8.626 6.064 3.776 1.00 92.19 102 LYS A O 1
ATOM 747 N N . GLU A 1 103 ? 7.660 6.824 1.891 1.00 93.00 103 GLU A N 1
ATOM 748 C CA . GLU A 1 103 ? 6.282 6.809 2.402 1.00 93.00 103 GLU A CA 1
ATOM 749 C C . GLU A 1 103 ? 5.850 5.404 2.858 1.00 93.00 103 GLU A C 1
ATOM 751 O O . GLU A 1 103 ? 5.283 5.237 3.938 1.00 93.00 103 GLU A O 1
ATOM 756 N N . VAL A 1 104 ? 6.180 4.355 2.089 1.00 91.94 104 VAL A N 1
ATOM 757 C CA . VAL A 1 104 ? 5.925 2.957 2.491 1.00 91.94 104 VAL A CA 1
ATOM 758 C C . VAL A 1 104 ? 6.686 2.601 3.773 1.00 91.94 104 VAL A C 1
ATOM 760 O O . VAL A 1 104 ? 6.130 1.949 4.661 1.00 91.94 104 VAL A O 1
ATOM 763 N N . SER A 1 105 ? 7.938 3.050 3.904 1.00 91.62 105 SER A N 1
ATOM 764 C CA . SER A 1 105 ? 8.753 2.813 5.102 1.00 91.62 105 SER A CA 1
ATOM 765 C C . SER A 1 105 ? 8.190 3.533 6.331 1.00 91.62 105 SER A C 1
ATOM 767 O O . SER A 1 105 ? 8.129 2.942 7.409 1.00 91.62 105 SER A O 1
ATOM 769 N N . GLU A 1 106 ? 7.741 4.780 6.181 1.00 91.69 106 GLU A N 1
ATOM 770 C CA . GLU A 1 106 ? 7.114 5.568 7.249 1.00 91.69 106 GLU A CA 1
ATOM 771 C C . GLU A 1 106 ? 5.779 4.958 7.685 1.00 91.69 106 GLU A C 1
ATOM 773 O O . GLU A 1 106 ? 5.540 4.785 8.883 1.00 91.69 106 GLU A O 1
ATOM 778 N N . ALA A 1 107 ? 4.948 4.528 6.733 1.00 92.44 107 ALA A N 1
ATOM 779 C CA . ALA A 1 107 ? 3.713 3.809 7.025 1.00 92.44 107 ALA A CA 1
ATOM 780 C C . ALA A 1 107 ? 3.981 2.511 7.800 1.00 92.44 107 ALA A C 1
ATOM 782 O O . ALA A 1 107 ? 3.286 2.194 8.767 1.00 92.44 107 ALA A O 1
ATOM 783 N N . MET A 1 108 ? 5.024 1.764 7.432 1.00 90.19 108 MET A N 1
ATOM 784 C CA . MET A 1 108 ? 5.420 0.571 8.177 1.00 90.19 108 MET A CA 1
ATOM 785 C C . MET A 1 108 ? 5.966 0.877 9.568 1.00 90.19 108 MET A C 1
ATOM 787 O O . MET A 1 108 ? 5.698 0.101 10.487 1.00 90.19 108 MET A O 1
ATOM 791 N N . ALA A 1 109 ? 6.726 1.959 9.736 1.00 91.06 109 ALA A N 1
ATOM 792 C CA . ALA A 1 109 ? 7.200 2.393 11.044 1.00 91.06 109 ALA A CA 1
ATOM 793 C C . ALA A 1 109 ? 6.011 2.718 11.959 1.00 91.06 109 ALA A C 1
ATOM 795 O O . ALA A 1 109 ? 5.928 2.171 13.056 1.00 91.06 109 ALA A O 1
ATOM 796 N N . MET A 1 110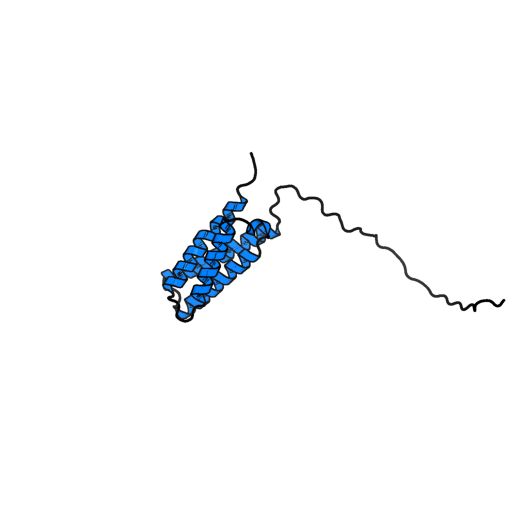 ? 5.028 3.472 11.454 1.00 89.06 110 MET A N 1
ATOM 797 C CA . MET A 1 110 ? 3.780 3.764 12.168 1.00 89.06 110 MET A CA 1
ATOM 798 C C . MET A 1 110 ? 3.018 2.499 12.567 1.00 89.06 110 MET A C 1
ATOM 800 O O . MET A 1 110 ? 2.524 2.406 13.678 1.00 89.06 110 MET A O 1
ATOM 804 N N . VAL A 1 111 ? 2.931 1.494 11.694 1.00 88.25 111 VAL A N 1
ATOM 805 C CA . VAL A 1 111 ? 2.219 0.241 12.010 1.00 88.25 111 VAL A CA 1
ATOM 806 C C . VAL A 1 111 ? 2.979 -0.642 13.013 1.00 88.25 111 VAL A C 1
ATOM 808 O O . VAL A 1 111 ? 2.374 -1.503 13.656 1.00 88.25 111 VAL A O 1
ATOM 811 N N . ARG A 1 112 ? 4.303 -0.481 13.132 1.00 84.50 112 ARG A N 1
ATOM 812 C CA . ARG A 1 112 ? 5.138 -1.224 14.094 1.00 84.50 112 ARG A CA 1
ATOM 813 C C . ARG A 1 112 ? 5.161 -0.591 15.481 1.00 84.50 112 ARG A C 1
ATOM 815 O O . ARG A 1 112 ? 5.418 -1.321 16.434 1.00 84.50 112 ARG A O 1
ATOM 822 N N . GLU A 1 113 ? 4.927 0.713 15.578 1.00 84.56 113 GLU A N 1
ATOM 823 C CA . GLU A 1 113 ? 4.839 1.427 16.851 1.00 84.56 113 GLU A CA 1
ATOM 824 C C . GLU A 1 113 ? 3.732 0.811 17.722 1.00 84.56 113 GLU A C 1
ATOM 826 O O . GLU A 1 113 ? 2.563 0.703 17.337 1.00 84.56 113 GLU A O 1
ATOM 831 N N . GLU A 1 114 ? 4.117 0.350 18.908 1.00 66.56 114 GLU A N 1
ATOM 832 C CA . GLU A 1 114 ? 3.194 -0.271 19.849 1.00 66.56 114 GLU A CA 1
ATOM 833 C C . GLU A 1 114 ? 2.275 0.811 20.437 1.00 66.56 114 GLU A C 1
ATOM 835 O O . GLU A 1 114 ? 2.738 1.783 21.027 1.00 66.56 114 GLU A O 1
ATOM 840 N N . GLY A 1 115 ? 0.961 0.669 20.239 1.00 65.12 115 GLY A N 1
ATOM 841 C CA . GLY A 1 115 ? -0.013 1.703 20.609 1.00 65.12 115 GLY A CA 1
ATOM 842 C C . GLY A 1 115 ? -0.239 2.781 19.544 1.00 65.12 115 GLY A C 1
ATOM 843 O O . GLY A 1 115 ? -0.918 3.766 19.833 1.00 65.12 115 GLY A O 1
ATOM 844 N N . ALA A 1 116 ? 0.280 2.599 18.325 1.00 69.94 116 ALA A N 1
ATOM 845 C CA . ALA A 1 116 ? -0.011 3.491 17.211 1.00 69.94 116 ALA A CA 1
ATOM 846 C C . ALA A 1 116 ? -1.516 3.616 16.958 1.00 69.94 116 ALA A C 1
ATOM 848 O O . ALA A 1 116 ? -2.251 2.624 16.889 1.00 69.94 116 ALA A O 1
ATOM 849 N N . ASP A 1 117 ? -1.955 4.858 16.776 1.00 85.75 117 ASP A N 1
ATOM 850 C CA . ASP A 1 117 ? -3.321 5.150 16.387 1.00 85.75 117 ASP A CA 1
ATOM 851 C C . ASP A 1 117 ? -3.603 4.541 15.006 1.00 85.75 117 ASP A C 1
ATOM 853 O O . ASP A 1 117 ? -2.915 4.809 14.015 1.00 85.75 117 ASP A O 1
ATOM 857 N N . LEU A 1 118 ? -4.623 3.682 14.944 1.00 86.00 118 LEU A N 1
ATOM 858 C CA . LEU A 1 118 ? -4.984 2.972 13.720 1.00 86.00 118 LEU A CA 1
ATOM 859 C C . LEU A 1 118 ? -5.386 3.943 12.603 1.00 86.00 118 LEU A C 1
ATOM 861 O O . LEU A 1 118 ? -5.175 3.623 11.434 1.00 86.00 118 LEU A O 1
ATOM 865 N N . ALA A 1 119 ? -5.934 5.118 12.930 1.00 87.50 119 ALA A N 1
ATOM 866 C CA . ALA A 1 119 ? -6.267 6.126 11.932 1.00 87.50 119 ALA A CA 1
ATOM 867 C C . ALA A 1 119 ? -5.006 6.813 11.385 1.00 87.50 119 ALA A C 1
ATOM 869 O O . ALA A 1 119 ? -4.918 7.004 10.173 1.00 87.50 119 ALA A O 1
ATOM 870 N N . SER A 1 120 ? -3.998 7.095 12.216 1.00 88.56 120 SER A N 1
ATOM 871 C CA . SER A 1 120 ? -2.684 7.575 11.757 1.00 88.56 120 SER A CA 1
ATOM 872 C C . SER A 1 120 ? -1.970 6.549 10.875 1.00 88.56 120 SER A C 1
ATOM 874 O O . SER A 1 120 ? -1.517 6.882 9.780 1.00 88.56 120 SER A O 1
ATOM 876 N N . ALA A 1 121 ? -1.934 5.282 11.294 1.00 89.38 121 ALA A N 1
ATOM 877 C CA . ALA A 1 121 ? -1.344 4.196 10.512 1.00 89.38 121 ALA A CA 1
ATOM 878 C C . ALA A 1 121 ? -2.050 4.003 9.160 1.00 89.38 121 ALA A C 1
ATOM 880 O O . ALA A 1 121 ? -1.414 3.823 8.120 1.00 89.38 121 ALA A O 1
ATOM 881 N N . ARG A 1 122 ? -3.381 4.089 9.164 1.00 89.69 122 ARG A N 1
ATOM 882 C CA . ARG A 1 122 ? -4.213 4.078 7.962 1.00 89.69 122 ARG A CA 1
ATOM 883 C C . ARG A 1 122 ? -3.910 5.267 7.048 1.00 89.69 122 ARG A C 1
ATOM 885 O O . ARG A 1 122 ? -3.811 5.069 5.842 1.00 89.69 122 ARG A O 1
ATOM 892 N N . ALA A 1 123 ? -3.795 6.474 7.598 1.00 91.44 123 ALA A N 1
ATOM 893 C CA . ALA A 1 123 ? -3.495 7.675 6.825 1.00 91.44 123 ALA A CA 1
ATOM 894 C C . ALA A 1 123 ? -2.139 7.542 6.120 1.00 91.44 123 ALA A C 1
ATOM 896 O O . ALA A 1 123 ? -2.082 7.689 4.904 1.00 91.44 123 ALA A O 1
ATOM 897 N N . ALA A 1 124 ? -1.094 7.131 6.846 1.00 91.94 124 ALA A N 1
ATOM 898 C CA . ALA A 1 124 ? 0.227 6.899 6.264 1.00 91.94 124 ALA A CA 1
ATOM 899 C C . ALA A 1 124 ? 0.214 5.816 5.180 1.00 91.94 124 ALA A C 1
ATOM 901 O O . ALA A 1 124 ? 0.816 5.979 4.125 1.00 91.94 124 ALA A O 1
ATOM 902 N N . ALA A 1 125 ? -0.513 4.717 5.397 1.00 91.56 125 ALA A N 1
ATOM 903 C CA . ALA A 1 125 ? -0.670 3.687 4.376 1.00 91.56 125 ALA A CA 1
ATOM 904 C C . ALA A 1 125 ? -1.434 4.187 3.134 1.00 91.56 125 ALA A C 1
ATOM 906 O O . ALA A 1 125 ? -1.142 3.757 2.019 1.00 91.56 125 ALA A O 1
ATOM 907 N N . GLY A 1 126 ? -2.392 5.100 3.313 1.00 91.75 126 GLY A N 1
ATOM 908 C CA . GLY A 1 126 ? -3.082 5.783 2.221 1.00 91.75 126 GLY A CA 1
ATOM 909 C C . GLY A 1 126 ? -2.164 6.718 1.431 1.00 91.75 126 GLY A C 1
ATOM 910 O O . GLY A 1 126 ? -2.201 6.698 0.202 1.00 91.75 126 GLY A O 1
ATOM 911 N N . GLU A 1 127 ? -1.307 7.484 2.112 1.00 91.81 127 GLU A N 1
ATOM 912 C CA . GLU A 1 127 ? -0.301 8.344 1.469 1.00 91.81 127 GLU A CA 1
ATOM 913 C C . GLU A 1 127 ? 0.734 7.515 0.703 1.00 91.81 127 GLU A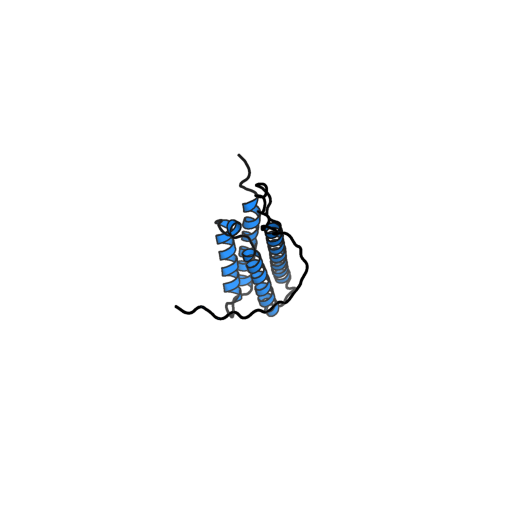 C 1
ATOM 915 O O . GLU A 1 127 ? 0.994 7.768 -0.476 1.00 91.81 127 GLU A O 1
ATOM 920 N N . ALA A 1 128 ? 1.230 6.437 1.316 1.00 90.56 128 ALA A N 1
ATOM 921 C CA . ALA A 1 128 ? 2.092 5.471 0.653 1.00 90.56 128 ALA A CA 1
ATOM 922 C C . ALA A 1 128 ? 1.434 4.932 -0.625 1.00 90.56 128 ALA A C 1
ATOM 924 O O . ALA A 1 128 ? 2.028 5.010 -1.698 1.00 90.56 128 ALA A O 1
ATOM 925 N N . LEU A 1 129 ? 0.175 4.486 -0.554 1.00 89.81 129 LEU A N 1
ATOM 926 C CA . LEU A 1 129 ? -0.563 4.006 -1.724 1.00 89.81 129 LEU A CA 1
ATOM 927 C C . LEU A 1 129 ? -0.722 5.080 -2.813 1.00 89.81 129 LEU A C 1
ATOM 929 O O . LEU A 1 129 ? -0.663 4.754 -3.994 1.00 89.81 129 LEU A O 1
ATOM 933 N N . ALA A 1 130 ? -0.896 6.351 -2.448 1.00 90.06 130 ALA A N 1
ATOM 934 C CA . ALA A 1 130 ? -1.041 7.447 -3.406 1.00 90.06 130 ALA A CA 1
ATOM 935 C C . ALA A 1 130 ? 0.254 7.758 -4.180 1.00 90.06 130 ALA A C 1
ATOM 937 O O . ALA A 1 130 ? 0.192 8.262 -5.303 1.00 90.06 130 ALA A O 1
ATOM 938 N N . THR A 1 131 ? 1.424 7.435 -3.621 1.00 86.50 131 THR A N 1
ATOM 939 C CA . THR A 1 131 ? 2.720 7.674 -4.279 1.00 86.50 131 THR A CA 1
ATOM 940 C C . THR A 1 131 ? 3.155 6.540 -5.212 1.00 86.50 131 THR A C 1
ATOM 942 O O . THR A 1 131 ? 3.886 6.794 -6.172 1.00 86.50 131 THR A O 1
ATOM 945 N N . LEU A 1 132 ? 2.645 5.319 -5.017 1.00 82.25 132 LEU A N 1
ATOM 946 C CA . LEU A 1 132 ? 2.983 4.138 -5.826 1.00 82.25 132 LEU A CA 1
ATOM 947 C C . LEU A 1 132 ? 2.634 4.247 -7.329 1.00 82.25 132 LEU A C 1
ATOM 949 O O . LEU A 1 132 ? 3.484 3.889 -8.142 1.00 82.25 132 LEU A O 1
ATOM 953 N N . PRO A 1 133 ? 1.491 4.817 -7.772 1.00 68.88 133 PRO A N 1
ATOM 954 C CA . PRO A 1 133 ? 1.185 4.993 -9.197 1.00 68.88 133 PRO A CA 1
ATOM 955 C C . PRO A 1 133 ? 2.233 5.820 -9.954 1.00 68.88 133 PRO A C 1
ATOM 957 O O . PRO A 1 133 ? 2.436 5.623 -11.154 1.00 68.88 133 PRO A O 1
ATOM 960 N N . SER A 1 134 ? 2.942 6.712 -9.253 1.00 62.38 134 SER A N 1
ATOM 961 C CA . SER A 1 134 ? 4.040 7.499 -9.826 1.00 62.38 134 SER A CA 1
ATOM 962 C C . SER A 1 134 ? 5.214 6.616 -10.263 1.00 62.38 134 SER A C 1
ATOM 964 O O . SER A 1 134 ? 5.926 6.967 -11.202 1.00 62.38 134 SER A O 1
ATOM 966 N N . LEU A 1 135 ? 5.392 5.444 -9.642 1.00 64.81 135 LEU A N 1
ATOM 967 C CA . LEU A 1 135 ? 6.369 4.432 -10.054 1.00 64.81 135 LEU A CA 1
ATOM 968 C C . LEU A 1 135 ? 5.992 3.786 -11.384 1.00 64.81 135 LEU A C 1
ATOM 970 O O . LEU A 1 135 ? 6.855 3.547 -12.223 1.00 64.81 135 LEU A O 1
ATOM 974 N N . ALA A 1 136 ? 4.700 3.517 -11.578 1.00 59.41 136 ALA A N 1
ATOM 975 C CA . ALA A 1 136 ? 4.195 2.877 -12.784 1.00 59.41 136 ALA A CA 1
ATOM 976 C C . ALA A 1 136 ? 4.154 3.824 -13.990 1.00 59.41 136 ALA A C 1
ATOM 978 O O . ALA A 1 136 ? 4.332 3.377 -15.122 1.00 59.41 136 ALA A O 1
ATOM 979 N N . GLY A 1 137 ? 3.947 5.123 -13.754 1.00 52.41 137 GLY A N 1
ATOM 980 C CA . GLY A 1 137 ? 3.965 6.152 -14.795 1.00 52.41 137 GLY A CA 1
ATOM 981 C C . GLY A 1 137 ? 5.367 6.589 -15.238 1.00 52.41 137 GLY A C 1
ATOM 982 O O . GLY A 1 137 ? 5.522 7.055 -16.364 1.00 52.41 137 GLY A O 1
ATOM 983 N N . ALA A 1 138 ? 6.394 6.417 -14.396 1.00 51.59 138 ALA A N 1
ATOM 984 C CA . ALA A 1 138 ? 7.759 6.862 -14.695 1.00 51.59 138 ALA A CA 1
ATOM 985 C C . ALA A 1 138 ? 8.451 6.061 -15.819 1.00 51.59 138 ALA A C 1
ATOM 987 O O . ALA A 1 138 ? 9.345 6.590 -16.475 1.00 51.59 138 ALA A O 1
ATOM 988 N N . ASP A 1 139 ? 8.020 4.823 -16.087 1.00 47.50 139 ASP A N 1
ATOM 989 C CA . ASP A 1 139 ? 8.564 3.977 -17.168 1.00 47.50 139 ASP A CA 1
ATOM 990 C C . ASP A 1 139 ? 7.972 4.331 -18.550 1.00 47.50 139 ASP A C 1
ATOM 992 O O . ASP A 1 139 ? 8.558 4.030 -19.586 1.00 47.50 139 ASP A O 1
ATOM 996 N N . ALA A 1 140 ? 6.837 5.041 -18.593 1.00 45.28 140 ALA A N 1
ATOM 997 C CA . ALA A 1 140 ? 6.165 5.413 -19.842 1.00 45.28 140 ALA A CA 1
ATOM 998 C C . ALA A 1 140 ? 6.757 6.666 -20.526 1.00 45.28 140 ALA A C 1
ATOM 1000 O O . ALA A 1 140 ? 6.261 7.091 -21.568 1.00 45.28 140 ALA A O 1
ATOM 1001 N N . GLY A 1 141 ? 7.793 7.281 -19.945 1.00 42.75 141 GLY A N 1
ATOM 1002 C CA . GLY A 1 141 ? 8.209 8.646 -20.266 1.00 42.75 141 GLY A CA 1
ATOM 1003 C C . GLY A 1 141 ? 9.678 8.834 -20.631 1.00 42.75 141 GLY A C 1
ATOM 1004 O O . GLY A 1 141 ? 10.246 9.846 -20.247 1.00 42.75 141 GLY A O 1
ATOM 1005 N N . THR A 1 142 ? 10.340 7.916 -21.340 1.00 41.94 142 THR A N 1
ATOM 1006 C CA . THR A 1 142 ? 11.588 8.248 -22.068 1.00 41.94 142 THR A CA 1
ATOM 1007 C C . THR A 1 142 ? 11.732 7.357 -23.303 1.00 41.94 142 THR A C 1
ATOM 1009 O O . THR A 1 142 ? 12.586 6.481 -23.388 1.00 41.94 142 THR A O 1
ATOM 1012 N N . GLY A 1 143 ? 10.849 7.575 -24.274 1.00 43.25 143 GLY A N 1
ATOM 1013 C CA . GLY A 1 143 ? 10.919 6.962 -25.594 1.00 43.25 143 GLY A CA 1
ATOM 1014 C C . GLY A 1 143 ? 10.437 7.947 -26.650 1.00 43.25 143 GLY A C 1
ATOM 1015 O O . GLY A 1 143 ? 9.274 7.910 -27.028 1.00 43.25 143 GLY A O 1
ATOM 1016 N N . GLY A 1 144 ? 11.333 8.819 -27.113 1.00 38.25 144 GLY A N 1
ATOM 1017 C CA . GLY A 1 144 ? 11.146 9.582 -28.348 1.00 38.25 144 GLY A CA 1
ATOM 1018 C C . GLY A 1 144 ? 10.989 11.089 -28.174 1.00 38.25 144 GLY A C 1
ATOM 1019 O O . GLY A 1 144 ? 9.911 11.585 -27.855 1.00 38.25 144 GLY A O 1
ATOM 1020 N N . SER A 1 145 ? 12.059 11.818 -28.482 1.00 31.95 145 SER A N 1
ATOM 1021 C CA . SER A 1 145 ? 12.079 12.902 -29.479 1.00 31.95 145 SER A CA 1
ATOM 1022 C C . SER A 1 145 ? 13.525 13.175 -29.872 1.00 31.95 145 SER A C 1
ATOM 1024 O O . SER A 1 145 ? 14.360 13.276 -28.947 1.00 31.95 145 SER A O 1
#

Organism: NCBI:txid1123062

pLDDT: mean 74.45, std 19.63, range [31.95, 94.38]